Protein AF-A0A667ZJI2-F1 (afdb_monomer_lite)

Structure (mmCIF, N/CA/C/O backbone):
data_AF-A0A667ZJI2-F1
#
_entry.id   AF-A0A667ZJI2-F1
#
loop_
_atom_site.group_PDB
_atom_site.id
_atom_site.type_symbol
_atom_site.label_atom_id
_atom_site.label_alt_id
_atom_site.label_comp_id
_atom_site.label_asym_id
_atom_site.label_entity_id
_atom_site.label_seq_id
_atom_site.pdbx_PDB_ins_code
_atom_site.Cartn_x
_atom_site.Cartn_y
_atom_site.Cartn_z
_atom_site.occupancy
_atom_site.B_iso_or_equiv
_atom_site.auth_seq_id
_atom_site.auth_comp_id
_atom_site.auth_asym_id
_atom_site.auth_atom_id
_atom_site.pdbx_PDB_model_num
ATOM 1 N N . MET A 1 1 ? 11.583 23.327 -38.668 1.00 43.88 1 MET A N 1
ATOM 2 C CA . MET A 1 1 ? 11.494 21.869 -38.434 1.00 43.88 1 MET A CA 1
ATOM 3 C C . MET A 1 1 ? 12.855 21.237 -38.112 1.00 43.88 1 MET A C 1
ATOM 5 O O . MET A 1 1 ? 12.867 20.141 -37.580 1.00 43.88 1 MET A O 1
ATOM 9 N N . GLU A 1 2 ? 13.982 21.926 -38.341 1.00 48.12 2 GLU A N 1
ATOM 10 C CA . GLU A 1 2 ? 15.340 21.395 -38.080 1.00 48.12 2 GLU A CA 1
ATOM 11 C C . GLU A 1 2 ? 15.866 21.643 -36.651 1.00 48.12 2 GLU A C 1
ATOM 13 O O . GLU A 1 2 ? 16.736 20.932 -36.164 1.00 48.12 2 GLU A O 1
ATOM 18 N N . SER A 1 3 ? 15.307 22.624 -35.938 1.00 52.41 3 SER A N 1
ATOM 19 C CA . SER A 1 3 ? 15.773 23.041 -34.608 1.00 52.41 3 SER A CA 1
ATOM 20 C C . SER A 1 3 ? 15.469 22.042 -33.489 1.00 52.41 3 SER A C 1
ATOM 22 O O . SER A 1 3 ? 16.189 22.004 -32.497 1.00 52.41 3 SER A O 1
ATOM 24 N N . ALA A 1 4 ? 14.432 21.215 -33.646 1.00 53.03 4 ALA A N 1
ATOM 25 C CA . ALA A 1 4 ? 14.141 20.155 -32.688 1.00 53.03 4 ALA A CA 1
ATOM 26 C C . ALA A 1 4 ? 15.178 19.029 -32.806 1.00 53.03 4 ALA A C 1
ATOM 28 O O . ALA A 1 4 ? 15.779 18.664 -31.805 1.00 53.03 4 ALA A O 1
ATOM 29 N N . LEU A 1 5 ? 15.432 18.523 -34.021 1.00 55.34 5 LEU A N 1
ATOM 30 C CA . LEU A 1 5 ? 16.372 17.420 -34.284 1.00 55.34 5 LEU A CA 1
ATOM 31 C C . LEU A 1 5 ? 17.794 17.712 -33.777 1.00 55.34 5 LEU A C 1
ATOM 33 O O . LEU A 1 5 ? 18.427 16.822 -33.218 1.00 55.34 5 LEU A O 1
ATOM 37 N N . ALA A 1 6 ? 18.260 18.959 -33.888 1.00 54.59 6 ALA A N 1
ATOM 38 C CA . ALA A 1 6 ? 19.562 19.372 -33.359 1.00 54.59 6 ALA A CA 1
ATOM 39 C C 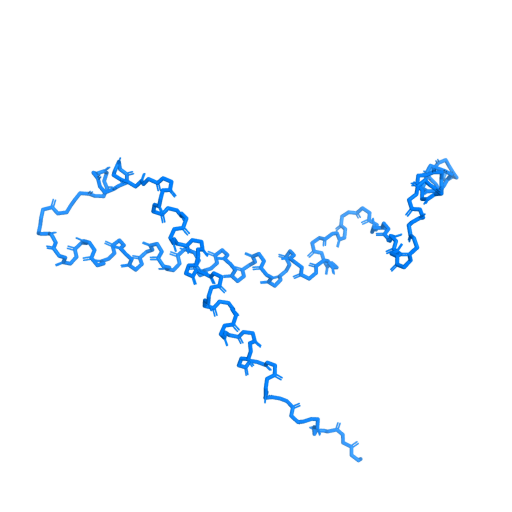. ALA A 1 6 ? 19.645 19.303 -31.818 1.00 54.59 6 ALA A C 1
ATOM 41 O O . ALA A 1 6 ? 20.672 18.903 -31.277 1.00 54.59 6 ALA A O 1
ATOM 42 N N . LEU A 1 7 ? 18.555 19.633 -31.113 1.00 57.06 7 LEU A N 1
ATOM 43 C CA . LEU A 1 7 ? 18.452 19.472 -29.656 1.00 57.06 7 LEU A CA 1
ATOM 44 C C . LEU A 1 7 ? 18.376 17.995 -29.242 1.00 57.06 7 LEU A C 1
ATOM 46 O O . LEU A 1 7 ? 18.934 17.634 -28.211 1.00 57.06 7 LEU A O 1
ATOM 50 N N . TRP A 1 8 ? 17.717 17.138 -30.030 1.00 51.25 8 TRP A N 1
ATOM 51 C CA . TRP A 1 8 ? 17.636 15.695 -29.749 1.00 51.25 8 TRP A CA 1
ATOM 52 C C . TRP A 1 8 ? 19.003 15.010 -29.817 1.00 51.25 8 TRP A C 1
ATOM 54 O O . TRP A 1 8 ? 19.304 14.174 -28.971 1.00 51.25 8 TRP A O 1
ATOM 64 N N . ILE A 1 9 ? 19.840 15.384 -30.788 1.00 55.47 9 ILE A N 1
ATOM 65 C CA . ILE A 1 9 ? 21.177 14.799 -30.951 1.00 55.47 9 ILE A CA 1
ATOM 66 C C . ILE A 1 9 ? 22.123 15.304 -29.850 1.00 55.47 9 ILE A C 1
ATOM 68 O O . ILE A 1 9 ? 22.824 14.502 -29.240 1.00 55.47 9 ILE A O 1
ATOM 72 N N . SER A 1 10 ? 22.074 16.597 -29.498 1.00 53.03 10 SER A N 1
ATOM 73 C CA . SER A 1 10 ? 23.003 17.166 -28.507 1.00 53.03 10 SER A CA 1
ATOM 74 C C . SER A 1 10 ? 22.835 16.618 -27.083 1.00 53.03 10 SER A C 1
ATOM 76 O O . SER A 1 10 ? 23.772 16.699 -26.300 1.00 53.03 10 SER A O 1
ATOM 78 N N . HIS A 1 11 ? 21.651 16.110 -26.718 1.00 54.91 11 HIS A N 1
ATOM 79 C CA . HIS A 1 11 ? 21.397 15.516 -25.394 1.00 54.91 11 HIS A CA 1
ATOM 80 C C . HIS A 1 11 ? 21.725 14.015 -25.332 1.00 54.91 11 HIS A C 1
ATOM 82 O O . HIS A 1 11 ? 21.807 13.460 -24.239 1.00 54.91 11 HIS A O 1
ATOM 88 N N . ALA A 1 12 ? 21.884 13.349 -26.481 1.00 53.50 12 ALA A N 1
ATOM 89 C CA . ALA A 1 12 ? 22.199 11.923 -26.549 1.00 53.50 12 ALA A CA 1
ATOM 90 C C . ALA A 1 12 ? 23.708 11.650 -26.419 1.00 53.50 12 ALA A C 1
ATOM 92 O O . ALA A 1 12 ? 24.091 10.637 -25.836 1.00 53.50 12 ALA A O 1
ATOM 93 N N . ASP A 1 13 ? 24.554 12.572 -26.896 1.00 55.12 13 ASP A N 1
ATOM 94 C CA . ASP A 1 13 ? 26.020 12.443 -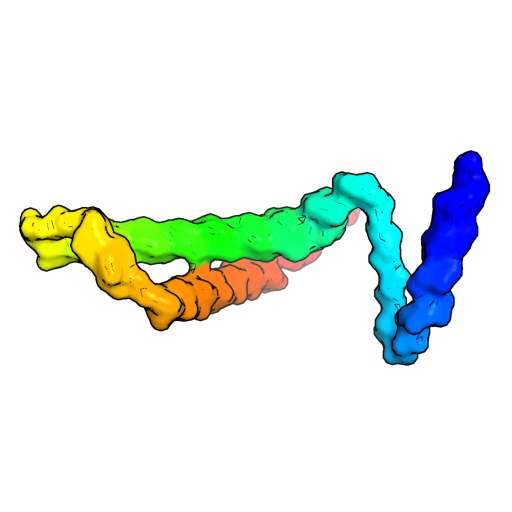26.843 1.00 55.12 13 ASP A CA 1
ATOM 95 C C . ASP A 1 13 ? 26.592 12.446 -25.407 1.00 55.12 13 ASP A C 1
ATOM 97 O O . ASP A 1 13 ? 27.690 11.941 -25.183 1.00 55.12 13 ASP A O 1
ATOM 101 N N . ASP A 1 14 ? 25.848 12.951 -24.414 1.00 56.06 14 ASP A N 1
ATOM 102 C CA . ASP A 1 14 ? 26.284 13.040 -23.006 1.00 56.06 14 ASP A CA 1
ATOM 103 C C . ASP A 1 14 ? 25.973 11.774 -22.173 1.00 56.06 14 ASP A C 1
ATOM 105 O O . ASP A 1 14 ? 26.284 11.701 -20.986 1.00 56.06 14 ASP A O 1
ATOM 109 N N . LEU A 1 15 ? 25.348 10.748 -22.769 1.00 59.59 15 LEU A N 1
ATOM 110 C CA . LEU A 1 15 ? 24.841 9.573 -22.040 1.00 59.59 15 LEU A CA 1
ATOM 111 C C . LEU A 1 15 ? 25.399 8.228 -22.536 1.00 59.59 15 LEU A C 1
ATOM 113 O O . LEU A 1 15 ? 24.761 7.184 -22.388 1.00 59.59 15 LEU A O 1
ATOM 117 N N . SER A 1 16 ? 26.602 8.227 -23.107 1.00 60.84 16 SER A N 1
ATOM 118 C CA . SER A 1 16 ? 27.284 6.993 -23.506 1.00 60.84 16 SER A CA 1
ATOM 119 C C . SER A 1 16 ? 28.002 6.352 -22.310 1.00 60.84 16 SER A C 1
ATOM 121 O O . SER A 1 16 ? 29.159 6.665 -22.029 1.00 60.84 16 SER A O 1
ATOM 123 N N . TYR A 1 17 ? 27.329 5.432 -21.614 1.00 64.25 17 TYR A N 1
ATOM 124 C CA . TYR A 1 17 ? 27.959 4.507 -20.664 1.00 64.25 17 TYR A CA 1
ATOM 125 C C . TYR A 1 17 ? 28.106 3.126 -21.311 1.00 64.25 17 TYR A C 1
ATOM 127 O O . TYR A 1 17 ? 27.188 2.646 -21.976 1.00 64.25 17 TYR A O 1
ATOM 135 N N . ASP A 1 18 ? 29.261 2.488 -21.127 1.00 69.69 18 ASP A N 1
ATOM 136 C CA . ASP A 1 18 ? 29.616 1.254 -21.831 1.00 69.69 18 ASP A CA 1
ATOM 137 C C . ASP A 1 18 ? 28.585 0.140 -21.542 1.00 69.69 18 ASP A C 1
ATOM 139 O O . ASP A 1 18 ? 28.380 -0.266 -20.396 1.00 69.69 18 ASP A O 1
ATOM 143 N N . GLY A 1 19 ? 27.883 -0.318 -22.585 1.00 68.56 19 GLY A N 1
ATOM 144 C CA . GLY A 1 19 ? 26.859 -1.367 -22.500 1.00 68.56 19 GLY A CA 1
ATOM 145 C C . GLY A 1 19 ? 25.413 -0.914 -22.240 1.00 68.56 19 GLY A C 1
ATOM 146 O O . GLY A 1 19 ? 24.541 -1.777 -22.131 1.00 68.56 19 GLY A O 1
ATOM 147 N N . VAL A 1 20 ? 25.121 0.392 -22.170 1.00 73.19 20 VAL A N 1
ATOM 148 C CA . VAL A 1 20 ? 23.744 0.909 -22.050 1.00 73.19 20 VAL A CA 1
ATOM 149 C C . VAL A 1 20 ? 23.414 1.819 -23.233 1.00 73.19 20 VAL A C 1
ATOM 151 O O . VAL A 1 20 ? 23.955 2.911 -23.359 1.00 73.19 20 VAL A O 1
ATOM 154 N N . GLN A 1 21 ? 22.489 1.382 -24.089 1.00 73.00 21 GLN A N 1
ATOM 155 C CA . GLN A 1 21 ? 21.934 2.207 -25.162 1.00 73.00 21 GLN A CA 1
ATOM 156 C C . GLN A 1 21 ? 20.701 2.952 -24.643 1.00 73.00 21 GLN A C 1
ATOM 158 O O . GLN A 1 21 ? 19.729 2.328 -24.212 1.00 73.00 21 GLN A O 1
ATOM 163 N N . ILE A 1 22 ? 20.736 4.285 -24.684 1.00 72.62 22 ILE A N 1
ATOM 164 C CA . ILE A 1 22 ? 19.598 5.126 -24.306 1.00 72.62 22 ILE A CA 1
ATOM 165 C C . ILE A 1 22 ? 18.839 5.527 -25.566 1.00 72.62 22 ILE A C 1
ATOM 167 O O . ILE A 1 22 ? 19.375 6.204 -26.439 1.00 72.62 22 ILE A O 1
ATOM 171 N N . GLU A 1 23 ? 17.571 5.130 -25.640 1.00 72.12 23 GLU A N 1
ATOM 172 C CA . GLU A 1 23 ? 16.657 5.555 -26.696 1.00 72.12 23 GLU A CA 1
ATOM 173 C C . GLU A 1 23 ? 15.615 6.513 -26.125 1.00 72.12 23 GLU A C 1
ATOM 175 O O . GLU A 1 23 ? 14.912 6.198 -25.161 1.00 72.12 23 GLU A O 1
ATOM 180 N N . PHE A 1 24 ? 15.495 7.692 -26.732 1.00 71.25 24 PHE A N 1
ATOM 181 C CA . PHE A 1 24 ? 14.435 8.623 -26.383 1.00 71.25 24 PHE A CA 1
ATOM 182 C C . PHE A 1 24 ? 13.199 8.354 -27.242 1.00 71.25 24 PHE A C 1
ATOM 184 O O . PHE A 1 24 ? 13.261 8.351 -28.471 1.00 71.25 24 PHE A O 1
ATOM 191 N N . LEU A 1 25 ? 12.056 8.142 -26.589 1.00 68.25 25 LEU A N 1
ATOM 192 C CA . LEU A 1 25 ? 10.799 7.878 -27.281 1.00 68.25 25 LEU A CA 1
ATOM 193 C C . LEU A 1 25 ? 10.171 9.174 -27.826 1.00 68.25 25 LEU A C 1
ATOM 195 O O . LEU A 1 25 ? 10.281 10.227 -27.189 1.00 68.25 25 LEU A O 1
ATOM 199 N N . PRO A 1 26 ? 9.453 9.109 -28.965 1.00 68.00 26 PRO A N 1
ATOM 200 C CA . PRO A 1 26 ? 8.689 10.239 -29.475 1.00 68.00 26 PRO A CA 1
ATOM 201 C C . PRO A 1 26 ? 7.686 10.766 -28.434 1.00 68.00 26 PRO A C 1
ATOM 203 O O . PRO A 1 26 ? 7.102 9.978 -27.677 1.00 68.00 26 PRO A O 1
ATOM 206 N N . PRO A 1 27 ? 7.416 12.081 -28.407 1.00 57.25 27 PRO A N 1
ATOM 207 C CA . PRO A 1 27 ? 6.459 12.664 -27.472 1.00 57.25 27 PRO A CA 1
ATOM 208 C C . PRO A 1 27 ? 5.086 11.973 -27.566 1.00 57.25 27 PRO A C 1
ATOM 210 O O . PRO A 1 27 ? 4.600 11.674 -28.655 1.00 57.25 27 P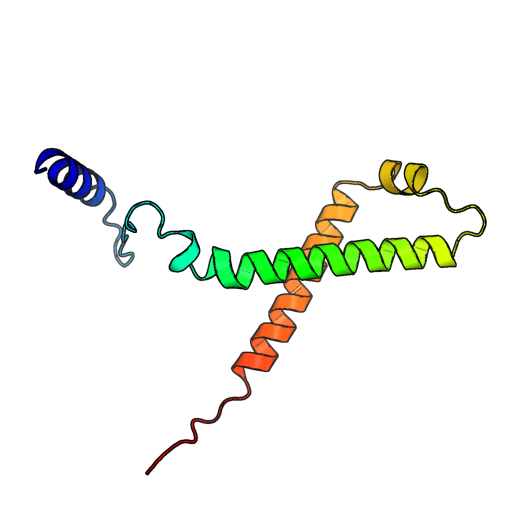RO A O 1
ATOM 213 N N . ASN A 1 28 ? 4.460 11.730 -26.409 1.00 56.41 28 ASN A N 1
ATOM 214 C CA . ASN A 1 28 ? 3.167 11.044 -26.232 1.00 56.41 28 ASN A CA 1
ATOM 215 C C . ASN A 1 28 ? 3.134 9.528 -26.522 1.00 56.41 28 ASN A C 1
ATOM 217 O O . ASN A 1 28 ? 2.050 8.949 -26.550 1.00 56.41 28 ASN A O 1
ATOM 221 N N . THR A 1 29 ? 4.279 8.859 -26.697 1.00 54.28 29 THR A N 1
ATOM 222 C CA . THR A 1 29 ? 4.321 7.396 -26.928 1.00 54.28 29 THR A CA 1
ATOM 223 C C . THR A 1 29 ? 4.772 6.574 -25.719 1.00 54.28 29 THR A C 1
ATOM 225 O O . THR A 1 29 ? 4.694 5.347 -25.760 1.00 54.28 29 THR A O 1
ATOM 228 N N . THR A 1 30 ? 5.174 7.223 -24.619 1.00 57.34 30 THR A N 1
ATOM 229 C CA . THR A 1 30 ? 5.708 6.571 -23.409 1.00 57.34 30 THR A CA 1
ATOM 230 C C . THR A 1 30 ? 4.777 5.480 -22.886 1.00 57.34 30 THR A C 1
ATOM 232 O O . THR A 1 30 ? 5.179 4.327 -22.802 1.00 57.34 30 THR A O 1
ATOM 235 N N . SER A 1 31 ? 3.494 5.786 -22.679 1.00 54.47 31 SER A N 1
ATOM 236 C CA . SER A 1 31 ? 2.517 4.794 -22.209 1.00 54.47 31 SER A CA 1
ATOM 237 C C . SER A 1 31 ? 2.116 3.760 -23.265 1.00 54.47 31 SER A C 1
ATOM 239 O O . SER A 1 31 ? 1.421 2.805 -22.935 1.00 54.47 31 SER A O 1
ATOM 241 N N . LEU A 1 32 ? 2.489 3.948 -24.536 1.00 58.69 32 LEU A N 1
ATOM 242 C CA . LEU A 1 32 ? 2.216 2.983 -25.602 1.00 58.69 32 LEU A CA 1
ATOM 243 C C . LEU A 1 32 ? 3.337 1.944 -25.738 1.00 58.69 32 LEU A C 1
ATOM 245 O O . LEU A 1 32 ? 3.068 0.790 -26.052 1.00 58.69 32 LEU A O 1
ATOM 249 N N . ILE A 1 33 ? 4.582 2.379 -25.525 1.00 59.38 33 ILE A N 1
ATOM 250 C CA . ILE A 1 33 ? 5.793 1.605 -25.818 1.00 59.38 33 ILE A CA 1
ATOM 251 C C . ILE A 1 33 ? 6.451 1.083 -24.539 1.00 59.38 33 ILE A C 1
ATOM 253 O O . ILE A 1 33 ? 7.060 0.018 -24.575 1.00 59.38 33 ILE A O 1
ATOM 257 N N . GLN A 1 34 ? 6.328 1.774 -23.400 1.00 58.31 34 GLN A N 1
ATOM 258 C CA . GLN A 1 34 ? 6.967 1.329 -22.164 1.00 58.31 34 GLN A CA 1
ATOM 259 C C . GLN A 1 34 ? 6.182 0.169 -21.527 1.00 58.31 34 GLN A C 1
ATOM 261 O O . GLN A 1 34 ? 5.073 0.374 -21.022 1.00 58.31 34 GLN A O 1
ATOM 266 N N . PRO A 1 35 ? 6.761 -1.050 -21.460 1.00 57.53 35 PRO A N 1
ATOM 267 C CA . PRO A 1 35 ? 6.088 -2.223 -20.889 1.00 57.53 35 PRO A CA 1
ATOM 268 C C . PRO A 1 35 ? 5.709 -2.029 -19.413 1.00 57.53 35 PRO A C 1
ATOM 270 O O . PRO A 1 35 ? 4.770 -2.646 -18.903 1.00 57.53 35 PRO A O 1
ATOM 273 N N . MET A 1 36 ? 6.443 -1.145 -18.729 1.00 63.12 36 MET A N 1
ATOM 274 C CA . MET A 1 36 ? 6.223 -0.779 -17.335 1.00 63.12 36 MET A CA 1
ATOM 275 C C . MET A 1 36 ? 4.871 -0.087 -17.126 1.00 63.12 36 MET A C 1
ATOM 277 O O . MET A 1 36 ? 4.152 -0.435 -16.188 1.00 63.12 36 MET A O 1
ATOM 281 N N . ASP A 1 37 ? 4.500 0.828 -18.021 1.00 59.84 37 ASP A N 1
ATOM 282 C CA . ASP A 1 37 ? 3.270 1.614 -17.913 1.00 59.84 37 ASP A CA 1
ATOM 283 C C . ASP A 1 37 ? 2.025 0.787 -18.253 1.00 59.84 37 ASP A C 1
ATOM 285 O O . ASP A 1 37 ? 0.996 0.925 -17.589 1.00 59.84 37 ASP A O 1
ATOM 289 N N . GLN A 1 38 ? 2.117 -0.109 -19.244 1.00 63.00 38 GLN A N 1
ATOM 290 C CA . GLN A 1 38 ? 0.969 -0.905 -19.697 1.00 63.00 38 GLN A CA 1
ATOM 291 C C . GLN A 1 38 ? 0.714 -2.165 -18.876 1.00 63.00 38 GLN A C 1
ATOM 293 O O . GLN A 1 38 ? -0.433 -2.453 -18.543 1.00 63.00 38 GLN A O 1
ATOM 298 N N . GLY A 1 39 ? 1.752 -2.943 -18.565 1.00 73.12 39 GLY A N 1
ATOM 299 C CA . GLY A 1 39 ? 1.577 -4.235 -17.901 1.00 73.12 39 GLY A CA 1
ATOM 300 C C . GLY A 1 39 ? 1.781 -4.140 -16.396 1.00 73.12 39 GLY A C 1
ATOM 301 O O . GLY A 1 39 ? 0.907 -4.490 -15.604 1.00 73.12 39 GLY A O 1
ATOM 302 N N . ILE A 1 40 ? 2.954 -3.645 -16.004 1.00 80.38 40 ILE A N 1
ATOM 303 C CA . ILE A 1 40 ? 3.456 -3.760 -14.632 1.00 80.38 40 ILE A CA 1
ATOM 304 C C . ILE A 1 40 ? 2.696 -2.822 -13.692 1.00 80.38 40 ILE A C 1
ATOM 306 O O . ILE A 1 40 ? 2.175 -3.274 -12.674 1.00 80.38 40 ILE A O 1
ATOM 310 N N . ILE A 1 41 ? 2.572 -1.535 -14.036 1.00 84.00 41 ILE A N 1
ATOM 311 C CA . ILE A 1 41 ? 1.844 -0.553 -13.218 1.00 84.00 41 ILE A CA 1
ATOM 312 C C . ILE A 1 41 ? 0.353 -0.891 -13.155 1.00 84.00 41 ILE A C 1
ATOM 314 O O . ILE A 1 41 ? -0.261 -0.750 -12.095 1.00 84.00 41 ILE A O 1
ATOM 318 N N . HIS A 1 42 ? -0.235 -1.354 -14.261 1.00 84.88 42 HIS A N 1
ATOM 319 C CA . HIS A 1 42 ? -1.638 -1.759 -14.288 1.00 84.88 42 HIS A CA 1
ATOM 320 C C . HIS A 1 42 ? -1.902 -2.945 -13.350 1.00 84.88 42 HIS A C 1
ATOM 322 O O . HIS A 1 42 ? -2.760 -2.847 -12.470 1.00 84.88 42 HIS A O 1
ATOM 328 N N . ALA A 1 43 ? -1.128 -4.028 -13.483 1.00 87.75 43 ALA A N 1
ATOM 329 C CA . ALA A 1 43 ? -1.248 -5.208 -12.629 1.00 87.75 43 ALA A CA 1
ATOM 330 C C . ALA A 1 43 ? -0.999 -4.865 -11.154 1.00 87.75 43 ALA A C 1
ATOM 332 O O . ALA A 1 43 ? -1.775 -5.254 -10.282 1.00 87.75 43 ALA A O 1
ATOM 333 N N . PHE A 1 44 ? 0.029 -4.060 -10.878 1.00 90.12 44 PHE A N 1
ATOM 334 C CA . PHE A 1 44 ? 0.333 -3.600 -9.530 1.00 90.12 44 PHE A CA 1
ATOM 335 C C . PHE A 1 44 ? -0.837 -2.837 -8.898 1.00 90.12 44 PHE A C 1
ATOM 337 O O . PHE A 1 44 ? -1.237 -3.148 -7.777 1.00 90.12 44 PHE A O 1
ATOM 344 N N . LYS A 1 45 ? -1.417 -1.862 -9.615 1.00 91.06 45 LYS A N 1
ATOM 345 C CA . LYS A 1 45 ? -2.573 -1.093 -9.128 1.00 91.06 45 LYS A CA 1
ATOM 346 C C . LYS A 1 45 ? -3.761 -2.007 -8.840 1.00 91.06 45 LYS A C 1
ATOM 348 O O . LYS A 1 45 ? -4.369 -1.880 -7.780 1.00 91.06 45 LYS A O 1
ATOM 353 N N . ALA A 1 46 ? -4.061 -2.941 -9.743 1.00 93.12 46 ALA A N 1
ATOM 354 C CA . ALA A 1 46 ? -5.162 -3.884 -9.570 1.00 93.12 46 ALA A CA 1
ATOM 355 C C . ALA A 1 46 ? -4.985 -4.749 -8.310 1.00 93.12 46 ALA A C 1
ATOM 357 O O . ALA A 1 46 ? -5.905 -4.846 -7.496 1.00 93.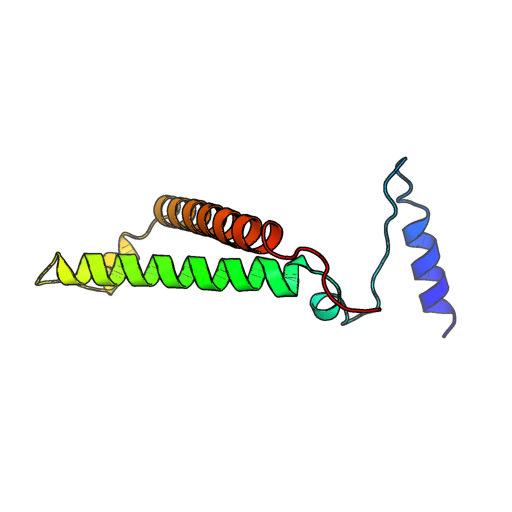12 46 ALA A O 1
ATOM 358 N N . LEU A 1 47 ? -3.793 -5.317 -8.109 1.00 95.00 47 LEU A N 1
ATOM 359 C CA . LEU A 1 47 ? -3.493 -6.171 -6.958 1.00 95.00 47 LEU A CA 1
ATOM 360 C C . LEU A 1 47 ? -3.460 -5.381 -5.647 1.00 95.00 47 LEU A C 1
ATOM 362 O O . LEU A 1 47 ? -4.051 -5.811 -4.658 1.00 95.00 47 LEU A O 1
ATOM 366 N N . TYR A 1 48 ? -2.862 -4.187 -5.642 1.00 95.69 48 TYR A N 1
ATOM 367 C CA . TYR A 1 48 ? -2.881 -3.306 -4.475 1.00 95.69 48 TYR A CA 1
ATOM 368 C C . TYR A 1 48 ? -4.320 -2.969 -4.058 1.00 95.69 48 TYR A C 1
ATOM 370 O O . TYR A 1 48 ? -4.673 -3.083 -2.880 1.00 95.69 48 TYR A O 1
ATOM 378 N N . THR A 1 49 ? -5.174 -2.583 -5.012 1.00 95.75 49 THR A N 1
ATOM 379 C CA . THR A 1 49 ? -6.585 -2.278 -4.744 1.00 95.75 49 THR A CA 1
ATOM 380 C C . THR A 1 49 ? -7.335 -3.504 -4.236 1.00 95.75 49 THR A C 1
ATOM 382 O O . THR A 1 49 ? -8.006 -3.409 -3.209 1.00 95.75 49 THR A O 1
ATOM 385 N N . ARG A 1 50 ? -7.192 -4.659 -4.897 1.00 96.44 50 ARG A N 1
ATOM 386 C CA . ARG A 1 50 ? -7.834 -5.913 -4.482 1.00 96.44 50 ARG A CA 1
ATOM 387 C C . ARG A 1 50 ? -7.478 -6.273 -3.04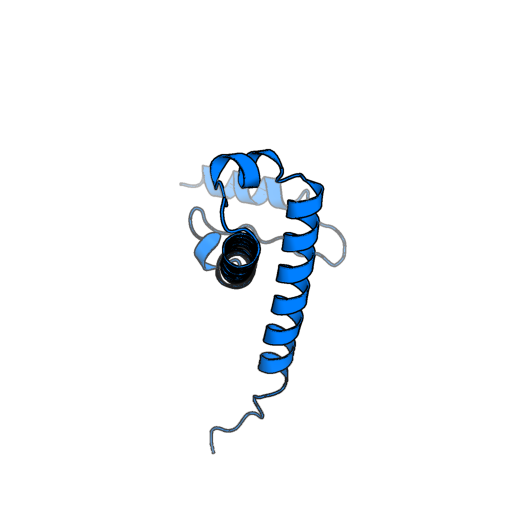1 1.00 96.44 50 ARG A C 1
ATOM 389 O O . ARG A 1 50 ? -8.374 -6.507 -2.238 1.00 96.44 50 ARG A O 1
ATOM 396 N N . ASN A 1 51 ? -6.193 -6.250 -2.705 1.00 96.25 51 ASN A N 1
ATOM 397 C CA . ASN A 1 51 ? -5.713 -6.620 -1.377 1.00 96.25 51 ASN A CA 1
ATOM 398 C C . ASN A 1 51 ? -6.169 -5.629 -0.297 1.00 96.25 51 ASN A C 1
ATOM 400 O O . ASN A 1 51 ? -6.529 -6.035 0.806 1.00 96.25 51 ASN A O 1
ATOM 404 N N . THR A 1 52 ? -6.241 -4.337 -0.633 1.00 95.81 52 THR A N 1
ATOM 405 C CA . THR A 1 52 ? -6.786 -3.306 0.264 1.00 95.81 52 THR A CA 1
ATOM 406 C C . THR A 1 52 ? -8.261 -3.561 0.574 1.00 95.81 52 THR A C 1
ATOM 408 O O . THR A 1 52 ? -8.675 -3.506 1.729 1.00 95.81 52 THR A O 1
ATOM 411 N N . LEU A 1 53 ? -9.063 -3.843 -0.458 1.00 95.62 53 LEU A N 1
ATOM 412 C CA . LEU A 1 53 ? -10.493 -4.111 -0.304 1.00 95.62 53 LEU A CA 1
ATOM 413 C C . LEU A 1 53 ? -10.745 -5.417 0.444 1.00 95.62 53 LEU A C 1
ATOM 415 O O . LEU A 1 53 ? -11.636 -5.466 1.283 1.00 95.62 53 LEU A O 1
ATOM 419 N N . GLN A 1 54 ? -9.944 -6.449 0.189 1.00 95.94 54 GLN A N 1
ATOM 420 C CA . GLN A 1 54 ? -10.046 -7.707 0.917 1.00 95.94 54 GLN A CA 1
ATOM 421 C C . GLN A 1 54 ? -9.820 -7.496 2.420 1.00 95.94 54 GLN A C 1
ATOM 423 O O . GLN A 1 54 ? -10.649 -7.910 3.222 1.00 95.94 54 GLN A O 1
ATOM 428 N N . HIS A 1 55 ? -8.770 -6.766 2.804 1.00 94.19 55 HIS A N 1
ATOM 429 C CA . HIS A 1 55 ? -8.525 -6.434 4.209 1.00 94.19 55 HIS A CA 1
ATOM 430 C C . HIS A 1 55 ? -9.624 -5.585 4.843 1.00 94.19 55 HIS A C 1
ATOM 432 O O . HIS A 1 55 ? -9.888 -5.701 6.039 1.00 94.19 55 HIS A O 1
ATOM 438 N N . LEU A 1 56 ? -10.254 -4.717 4.056 1.00 94.56 56 LEU A N 1
ATOM 439 C CA . LEU A 1 56 ? -11.385 -3.928 4.515 1.00 94.56 56 LEU A CA 1
ATOM 440 C C . LEU A 1 56 ? -12.602 -4.813 4.813 1.00 94.56 56 LEU A C 1
ATOM 442 O O . LEU A 1 56 ? -13.241 -4.633 5.845 1.00 94.56 56 LEU A O 1
ATOM 446 N N . VAL A 1 57 ? -12.903 -5.767 3.927 1.00 95.56 57 VAL A N 1
ATOM 447 C CA . VAL A 1 57 ? -14.000 -6.729 4.110 1.00 95.56 57 VAL A CA 1
ATOM 448 C C . VAL A 1 57 ? -13.730 -7.628 5.313 1.00 95.56 57 VAL A C 1
ATOM 450 O O . VAL A 1 57 ? -14.589 -7.746 6.174 1.00 95.56 57 VAL A O 1
ATOM 453 N N . GLU A 1 58 ? -12.513 -8.161 5.445 1.00 94.94 58 GLU A N 1
ATOM 454 C CA . GLU A 1 58 ? -12.106 -8.964 6.607 1.00 94.94 58 GLU A CA 1
ATOM 455 C C . GLU A 1 58 ? -12.279 -8.194 7.929 1.00 94.94 58 GLU A C 1
ATOM 457 O O . GLU A 1 58 ? -12.754 -8.748 8.922 1.00 94.94 58 GLU A O 1
ATOM 462 N N . ALA A 1 59 ? -11.924 -6.905 7.950 1.00 93.25 59 ALA A N 1
ATOM 463 C CA . ALA A 1 59 ? -12.096 -6.058 9.128 1.00 93.25 59 ALA A CA 1
ATOM 464 C C . ALA A 1 59 ? -13.572 -5.782 9.450 1.00 93.25 59 ALA A C 1
ATOM 466 O O . ALA A 1 59 ? -13.924 -5.689 10.622 1.00 93.25 59 ALA A O 1
ATOM 467 N N . MET A 1 60 ? -14.421 -5.663 8.429 1.00 94.88 60 MET A N 1
ATOM 468 C CA . MET A 1 60 ? -15.864 -5.485 8.581 1.00 94.88 60 MET A CA 1
ATOM 469 C C . MET A 1 60 ? -16.553 -6.762 9.076 1.00 94.88 60 MET A C 1
ATOM 471 O O . MET A 1 60 ? -17.416 -6.683 9.941 1.00 94.88 60 MET A O 1
ATOM 475 N N . ASP A 1 61 ? -16.145 -7.932 8.586 1.00 94.50 61 ASP A N 1
ATOM 476 C CA . ASP A 1 61 ? -16.700 -9.218 9.028 1.00 94.50 61 ASP A CA 1
ATOM 477 C C . ASP A 1 61 ? -16.288 -9.565 10.469 1.00 94.50 61 ASP A C 1
ATOM 479 O O . ASP A 1 61 ? -17.000 -10.279 11.176 1.00 94.50 61 ASP A O 1
ATOM 483 N N . SER A 1 62 ? -15.136 -9.054 10.917 1.00 93.25 62 SER A N 1
ATOM 484 C CA . SER A 1 62 ? -14.588 -9.325 12.253 1.00 93.25 62 SER A CA 1
ATOM 485 C C . SER A 1 62 ? -15.115 -8.388 13.348 1.00 93.25 62 SER A C 1
ATOM 487 O O . SER A 1 62 ? -14.952 -8.697 14.529 1.00 93.25 62 SER A O 1
ATOM 489 N N . ASP A 1 63 ? -15.702 -7.243 12.988 1.00 92.69 63 ASP A N 1
ATOM 490 C CA . ASP A 1 63 ? -16.124 -6.194 13.923 1.00 92.69 63 ASP A CA 1
ATOM 491 C C . ASP A 1 63 ? -17.570 -5.765 13.642 1.00 92.69 63 ASP A C 1
ATOM 493 O O . ASP A 1 63 ? -17.872 -5.134 12.630 1.00 92.69 63 ASP A O 1
ATOM 497 N N . GLN A 1 64 ? -18.476 -6.088 14.566 1.00 87.94 64 GLN A N 1
ATOM 498 C CA . GLN A 1 64 ? -19.903 -5.785 14.430 1.00 87.94 64 GLN A CA 1
ATOM 499 C C . GLN A 1 64 ? -20.198 -4.272 14.453 1.00 87.94 64 GLN A C 1
ATOM 501 O O . GLN A 1 64 ? -21.196 -3.843 13.875 1.00 87.94 64 GLN A O 1
ATOM 506 N N . ASP A 1 65 ? -19.311 -3.471 15.056 1.00 93.00 65 ASP A N 1
ATOM 507 C CA . ASP A 1 65 ? -19.399 -2.008 15.147 1.00 93.00 65 ASP A CA 1
ATOM 508 C C . ASP A 1 65 ? -18.420 -1.314 14.178 1.00 93.00 65 ASP A C 1
ATOM 510 O O . ASP A 1 65 ? -17.958 -0.186 14.407 1.00 93.00 65 ASP A O 1
ATOM 514 N N . PHE A 1 66 ? -18.084 -1.988 13.072 1.00 94.31 66 PHE A N 1
ATOM 515 C CA . PHE A 1 66 ? -17.099 -1.515 12.110 1.00 94.31 66 PHE A CA 1
ATOM 516 C C . PHE A 1 66 ? -17.367 -0.076 11.636 1.00 94.31 66 PHE A C 1
ATOM 518 O O . PHE A 1 66 ? -18.430 0.274 11.117 1.00 94.31 66 PHE A O 1
ATOM 525 N N . SER A 1 67 ? -16.333 0.766 11.721 1.00 95.69 67 SER A N 1
ATOM 526 C CA . SER A 1 67 ? -16.351 2.126 11.183 1.00 95.69 67 SER A CA 1
ATOM 527 C C . SER A 1 67 ? -15.267 2.317 10.133 1.00 95.69 67 SER A C 1
ATOM 529 O O . SER A 1 67 ? -14.076 2.400 10.447 1.00 95.69 67 SER A O 1
ATOM 531 N N . LEU A 1 68 ? -15.693 2.527 8.885 1.00 93.88 68 LEU A N 1
ATOM 532 C CA . LEU A 1 68 ? -14.807 2.820 7.757 1.00 93.88 68 LEU A CA 1
ATOM 533 C C . LEU A 1 68 ? -13.864 3.999 8.052 1.00 93.88 68 LEU A C 1
ATOM 535 O O . LEU A 1 68 ? -12.668 3.949 7.772 1.00 93.88 68 LEU A O 1
ATOM 539 N N . LYS A 1 69 ? -14.385 5.063 8.674 1.00 95.00 69 LYS A N 1
ATOM 540 C CA . LYS A 1 69 ? -13.600 6.255 9.030 1.00 95.00 69 LYS A CA 1
ATOM 541 C C . LYS A 1 69 ? -12.531 5.944 10.079 1.00 95.00 69 LYS A C 1
ATOM 543 O O . LYS A 1 69 ? -11.424 6.476 9.995 1.00 95.00 69 LYS A O 1
ATOM 548 N N . ALA A 1 70 ? -12.853 5.117 11.073 1.00 94.69 70 ALA A N 1
ATOM 549 C CA . ALA A 1 70 ? -11.897 4.718 12.101 1.00 94.69 70 ALA A CA 1
ATOM 550 C C . ALA A 1 70 ? -10.824 3.780 11.534 1.00 94.69 70 ALA A C 1
ATOM 552 O O . ALA A 1 70 ? -9.651 3.939 11.866 1.00 94.69 70 ALA A O 1
ATOM 553 N N . TYR A 1 71 ? -11.211 2.867 10.639 1.00 94.75 71 TYR A N 1
ATOM 554 C CA . TYR A 1 71 ? -10.292 1.983 9.927 1.00 94.75 71 TYR A CA 1
ATOM 555 C C . TYR A 1 71 ? -9.244 2.784 9.146 1.00 94.75 71 TYR A C 1
ATOM 557 O O . TYR A 1 71 ? -8.048 2.646 9.393 1.00 94.75 71 TYR A O 1
ATOM 565 N N . TRP A 1 72 ? -9.678 3.716 8.289 1.00 94.62 72 TRP A N 1
ATOM 566 C CA . TRP A 1 72 ? -8.751 4.539 7.504 1.00 94.62 72 TRP A CA 1
ATOM 567 C C . TRP A 1 72 ? -7.892 5.473 8.355 1.00 94.62 72 TRP A C 1
ATOM 569 O O . TRP A 1 72 ? -6.751 5.741 7.997 1.00 94.62 72 TRP A O 1
ATOM 579 N N . ARG A 1 73 ? -8.385 5.927 9.516 1.00 95.25 73 ARG A N 1
ATOM 580 C CA . ARG A 1 73 ? -7.562 6.679 10.480 1.00 95.25 73 ARG A CA 1
ATOM 581 C C . ARG A 1 73 ? -6.428 5.853 11.086 1.00 95.25 73 ARG A C 1
ATOM 583 O O . ARG A 1 73 ? -5.425 6.432 11.488 1.00 95.25 73 ARG A O 1
ATOM 590 N N . LYS A 1 74 ? -6.596 4.533 11.184 1.00 94.50 74 LYS A N 1
ATOM 591 C CA . LYS A 1 74 ? -5.566 3.601 11.664 1.00 94.50 74 LYS A CA 1
ATOM 592 C C . LYS A 1 74 ? -4.654 3.106 10.541 1.00 94.50 74 LYS A C 1
ATOM 594 O O . LYS A 1 74 ? -3.656 2.455 10.830 1.00 94.50 74 LYS A O 1
ATOM 599 N N . TYR A 1 75 ? -4.982 3.385 9.281 1.00 94.31 75 TYR A N 1
ATOM 600 C CA . TYR A 1 75 ? -4.182 2.953 8.144 1.00 94.31 75 TYR A CA 1
ATOM 601 C C . TYR A 1 75 ? -2.865 3.736 8.106 1.00 94.31 75 TYR A C 1
ATOM 603 O O . TYR A 1 75 ? -2.858 4.964 8.026 1.00 94.31 75 TYR A O 1
ATOM 611 N N . THR A 1 76 ? -1.741 3.026 8.202 1.00 96.62 76 THR A N 1
ATOM 612 C CA . THR A 1 76 ? -0.408 3.638 8.318 1.00 96.62 76 THR A CA 1
ATOM 613 C C . THR A 1 76 ? 0.445 3.376 7.083 1.00 96.62 76 THR A C 1
ATOM 615 O O . THR A 1 76 ? 0.132 2.522 6.256 1.00 96.62 76 THR A O 1
ATOM 618 N N . ILE A 1 77 ? 1.595 4.054 6.994 1.00 97.00 77 ILE A N 1
ATOM 619 C CA . ILE A 1 77 ? 2.614 3.752 5.978 1.00 97.00 77 ILE A CA 1
ATOM 620 C C . ILE A 1 77 ? 3.065 2.288 6.072 1.00 97.00 77 ILE A C 1
ATOM 622 O O . ILE A 1 77 ? 3.288 1.660 5.043 1.00 97.00 77 ILE A O 1
ATOM 626 N N . ALA A 1 78 ? 3.144 1.710 7.275 1.00 96.50 78 ALA A N 1
ATOM 627 C CA . ALA A 1 78 ? 3.475 0.295 7.431 1.00 96.50 78 ALA A CA 1
ATOM 628 C C . ALA A 1 78 ? 2.427 -0.608 6.757 1.00 96.50 78 ALA A C 1
ATOM 630 O O . ALA A 1 78 ? 2.794 -1.547 6.054 1.00 96.50 78 ALA A O 1
ATOM 631 N N . SER A 1 79 ? 1.138 -0.274 6.889 1.00 94.12 79 SER A N 1
ATOM 632 C CA . SER A 1 79 ? 0.043 -0.955 6.185 1.00 94.12 79 SER A CA 1
ATOM 633 C C . SER A 1 79 ? 0.189 -0.829 4.662 1.00 94.12 79 SER A C 1
ATOM 635 O O . SER A 1 79 ? 0.074 -1.826 3.952 1.00 94.12 79 SER A O 1
ATOM 637 N N . CYS A 1 80 ? 0.538 0.364 4.156 1.00 95.31 80 CYS A N 1
ATOM 638 C CA . CYS A 1 80 ? 0.850 0.556 2.736 1.00 95.31 80 CYS A CA 1
ATOM 639 C C . CYS A 1 80 ? 1.989 -0.360 2.279 1.00 95.31 80 CYS A C 1
ATOM 641 O O . CYS A 1 80 ? 1.849 -1.051 1.275 1.00 95.31 80 CYS A O 1
ATOM 643 N N . LEU A 1 81 ? 3.109 -0.380 3.008 1.00 97.00 81 LEU A N 1
ATOM 644 C CA . LEU A 1 81 ? 4.294 -1.163 2.649 1.00 97.00 81 LEU A CA 1
ATOM 645 C C . LEU A 1 81 ? 3.999 -2.664 2.609 1.00 97.00 81 LEU A C 1
ATOM 647 O O . LEU A 1 81 ? 4.425 -3.339 1.674 1.00 97.00 81 LEU A O 1
ATOM 651 N N . GLN A 1 82 ? 3.220 -3.174 3.565 1.00 95.94 82 GLN A N 1
ATOM 652 C CA . GLN A 1 82 ? 2.760 -4.564 3.555 1.00 95.94 82 GLN A CA 1
ATOM 653 C C . GLN A 1 82 ? 1.931 -4.872 2.305 1.00 95.94 82 GLN A C 1
ATOM 655 O O . GLN A 1 82 ? 2.122 -5.911 1.670 1.00 95.94 82 GLN A O 1
ATOM 660 N N . ASN A 1 83 ? 1.051 -3.952 1.909 1.00 95.44 83 ASN A N 1
ATOM 661 C CA . ASN A 1 83 ? 0.216 -4.145 0.734 1.00 95.44 83 ASN A CA 1
ATOM 662 C C . ASN A 1 83 ? 1.016 -4.070 -0.582 1.00 95.44 83 ASN A C 1
ATOM 664 O O . ASN A 1 83 ? 0.779 -4.859 -1.496 1.00 95.44 83 ASN A O 1
ATOM 668 N N . ILE A 1 84 ? 2.020 -3.186 -0.654 1.00 95.12 84 ILE A N 1
ATOM 669 C CA . ILE A 1 84 ? 2.985 -3.121 -1.767 1.00 95.12 84 ILE A CA 1
ATOM 670 C C . ILE A 1 84 ? 3.763 -4.434 -1.871 1.00 95.12 84 ILE A C 1
ATOM 672 O O . ILE A 1 84 ? 3.850 -5.016 -2.952 1.00 95.12 84 ILE A O 1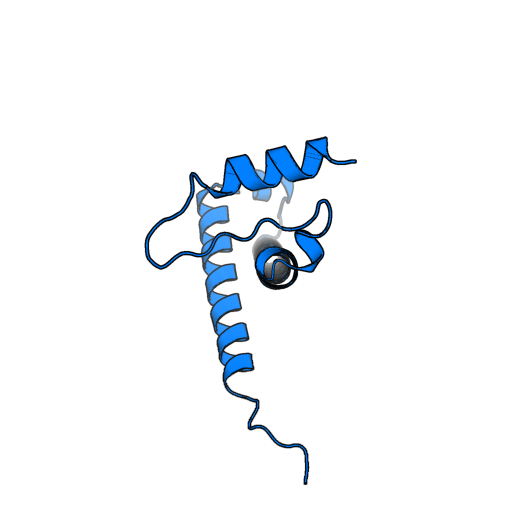
ATOM 676 N N . GLN A 1 85 ? 4.313 -4.915 -0.752 1.00 95.25 85 GLN A N 1
ATOM 677 C CA . GLN A 1 85 ? 5.067 -6.165 -0.706 1.00 95.25 85 GLN A CA 1
ATOM 678 C C . GLN A 1 85 ? 4.219 -7.330 -1.218 1.00 95.25 85 GLN A C 1
ATOM 680 O O . GLN A 1 85 ? 4.682 -8.098 -2.063 1.00 95.25 85 GLN A O 1
ATOM 685 N N . ARG A 1 86 ? 2.973 -7.435 -0.746 1.00 94.62 86 ARG A N 1
ATOM 686 C CA . ARG A 1 86 ? 2.055 -8.488 -1.175 1.00 94.62 86 ARG A CA 1
ATOM 687 C C . ARG A 1 86 ? 1.730 -8.392 -2.667 1.00 94.62 86 ARG A C 1
ATOM 689 O O . ARG A 1 86 ? 1.862 -9.389 -3.369 1.00 94.62 86 ARG A O 1
ATOM 696 N N . ALA A 1 87 ? 1.384 -7.205 -3.167 1.00 93.56 87 ALA A N 1
ATOM 697 C CA . ALA A 1 87 ? 1.092 -7.007 -4.588 1.00 93.56 87 ALA A CA 1
ATOM 698 C C . ALA A 1 87 ? 2.275 -7.435 -5.479 1.00 93.56 87 ALA A C 1
ATOM 700 O O . ALA A 1 87 ? 2.083 -8.143 -6.463 1.00 93.56 87 ALA A O 1
ATOM 701 N N . ILE A 1 88 ? 3.513 -7.094 -5.102 1.00 90.88 88 ILE A N 1
ATOM 702 C CA . ILE A 1 88 ? 4.717 -7.503 -5.846 1.00 90.88 88 ILE A CA 1
ATOM 703 C C . ILE A 1 88 ? 4.928 -9.027 -5.802 1.00 90.88 88 ILE A C 1
ATOM 705 O O . ILE A 1 88 ? 5.323 -9.622 -6.808 1.00 90.88 88 ILE A O 1
ATOM 709 N N . GLN A 1 89 ? 4.684 -9.678 -4.660 1.00 92.06 89 GLN A N 1
ATOM 710 C CA . GLN A 1 89 ? 4.786 -11.139 -4.535 1.00 92.06 89 GLN A CA 1
ATOM 711 C C . GLN A 1 89 ? 3.753 -11.862 -5.414 1.00 92.06 89 GLN A C 1
ATOM 713 O O . GLN A 1 89 ? 4.093 -12.831 -6.100 1.00 92.06 89 GLN A O 1
ATOM 718 N N . GLU A 1 90 ? 2.518 -11.362 -5.452 1.00 89.94 90 GLU A N 1
ATOM 719 C CA . GLU A 1 90 ? 1.451 -11.895 -6.307 1.00 89.94 90 GLU A CA 1
ATOM 720 C C . GLU A 1 90 ? 1.789 -11.718 -7.796 1.00 89.94 90 GLU A C 1
ATOM 722 O O . GLU A 1 90 ? 1.759 -12.692 -8.549 1.00 89.94 90 GLU A O 1
ATOM 727 N N . MET A 1 91 ? 2.259 -10.532 -8.208 1.00 85.44 91 MET A N 1
ATOM 728 C CA . MET A 1 91 ? 2.702 -10.278 -9.589 1.00 85.44 91 MET A CA 1
ATOM 729 C C . MET A 1 91 ? 3.796 -11.242 -10.054 1.00 85.44 91 MET A C 1
ATOM 731 O O . MET A 1 91 ? 3.768 -11.711 -11.194 1.00 85.44 91 MET A O 1
ATOM 735 N N . ARG A 1 92 ? 4.783 -11.542 -9.196 1.00 74.12 92 ARG A N 1
ATOM 736 C CA . ARG A 1 92 ? 5.857 -12.496 -9.525 1.00 74.12 92 ARG A CA 1
ATOM 737 C C . ARG A 1 92 ? 5.301 -13.896 -9.770 1.00 74.12 92 ARG A C 1
ATOM 739 O O . ARG A 1 92 ? 5.743 -14.564 -10.698 1.00 74.12 92 ARG A O 1
ATOM 746 N N . THR A 1 93 ? 4.307 -14.307 -8.991 1.00 66.81 93 THR A N 1
ATOM 747 C CA . THR A 1 93 ? 3.667 -15.622 -9.121 1.00 66.81 93 THR A CA 1
ATOM 748 C C . THR A 1 93 ? 2.875 -15.727 -10.429 1.00 66.81 93 THR A C 1
ATOM 750 O O . THR A 1 93 ? 3.018 -16.708 -11.157 1.00 66.81 93 THR A O 1
ATOM 753 N N . GLU A 1 94 ? 2.120 -14.686 -10.796 1.00 60.19 94 GLU A N 1
ATOM 754 C CA . GLU A 1 94 ? 1.371 -14.641 -12.063 1.00 60.19 94 GLU A CA 1
ATOM 755 C C . GLU A 1 94 ? 2.284 -14.559 -13.297 1.00 60.19 94 GLU A C 1
ATOM 757 O O . GLU A 1 94 ? 2.013 -15.186 -14.323 1.00 60.19 94 GLU A O 1
ATOM 762 N N . THR A 1 95 ? 3.392 -13.818 -13.203 1.00 56.41 95 THR A N 1
ATOM 763 C CA . THR A 1 95 ? 4.353 -13.665 -14.307 1.00 56.41 95 THR A CA 1
ATOM 764 C C . THR A 1 95 ? 5.141 -14.957 -14.543 1.00 56.41 95 THR A C 1
ATOM 766 O O . THR A 1 95 ? 5.304 -15.370 -15.690 1.00 56.41 95 THR A O 1
ATOM 769 N N . VAL A 1 96 ? 5.570 -15.647 -13.477 1.00 53.88 96 VAL A N 1
ATOM 770 C CA . VAL A 1 96 ? 6.237 -16.960 -13.575 1.00 53.88 96 VAL A CA 1
ATOM 771 C C . VAL A 1 96 ? 5.279 -18.028 -14.112 1.00 53.88 96 VAL A C 1
ATOM 773 O O . VAL A 1 96 ? 5.672 -18.820 -14.968 1.00 53.88 96 VAL A O 1
ATOM 776 N N . ALA A 1 97 ? 4.007 -18.017 -13.698 1.00 50.59 97 ALA A N 1
ATOM 777 C CA . ALA A 1 97 ? 3.000 -18.943 -14.219 1.00 50.59 97 ALA A CA 1
ATOM 778 C C . ALA A 1 97 ? 2.732 -18.751 -15.724 1.00 50.59 97 ALA A C 1
ATOM 780 O O . ALA A 1 97 ? 2.540 -19.726 -16.448 1.00 50.59 97 ALA A O 1
ATOM 781 N N . ARG A 1 98 ? 2.760 -17.505 -16.219 1.00 47.22 98 ARG A N 1
ATOM 782 C CA . ARG A 1 98 ? 2.591 -17.199 -17.652 1.00 47.22 98 ARG A CA 1
ATOM 783 C C . ARG A 1 98 ? 3.855 -17.459 -18.477 1.00 47.22 98 ARG A C 1
ATOM 785 O O . ARG A 1 98 ? 3.743 -17.865 -19.628 1.00 47.22 98 ARG A O 1
ATOM 792 N N . GLY A 1 99 ? 5.042 -17.283 -17.894 1.00 42.09 99 GLY A N 1
ATOM 793 C CA . GLY A 1 99 ? 6.325 -17.565 -18.551 1.00 42.09 99 GLY A CA 1
ATOM 794 C C . GLY A 1 99 ? 6.645 -19.057 -18.720 1.00 42.09 99 GLY A C 1
ATOM 795 O O . GLY A 1 99 ? 7.466 -19.406 -19.562 1.00 42.09 99 GLY A O 1
ATOM 796 N N . GLY A 1 100 ? 5.996 -19.943 -17.953 1.00 40.06 100 GLY A N 1
ATOM 797 C CA . GLY A 1 100 ? 6.213 -21.396 -18.004 1.00 40.06 100 GLY A CA 1
ATOM 798 C C . GLY A 1 100 ? 5.294 -22.182 -18.950 1.00 40.06 100 GLY A C 1
ATOM 799 O O . GLY A 1 100 ? 5.445 -23.397 -19.055 1.00 40.06 100 GLY A O 1
ATOM 800 N N . ALA A 1 101 ? 4.338 -21.535 -19.626 1.00 40.53 101 ALA A N 1
ATOM 801 C CA . ALA A 1 101 ? 3.280 -22.223 -20.374 1.00 40.53 101 ALA A CA 1
ATOM 802 C C . ALA A 1 101 ? 3.048 -21.649 -21.783 1.00 40.53 101 ALA A C 1
ATOM 804 O O . ALA A 1 101 ? 1.933 -21.276 -22.136 1.00 40.53 101 ALA A O 1
ATOM 805 N N . GLN A 1 102 ? 4.093 -21.613 -22.611 1.00 36.59 102 GLN A N 1
ATOM 806 C CA . GLN A 1 102 ? 3.960 -21.567 -24.073 1.00 36.59 102 GLN A CA 1
ATOM 807 C C . GLN A 1 102 ? 5.097 -22.398 -24.702 1.00 36.59 102 GLN A C 1
ATOM 809 O O . GLN A 1 102 ? 6.146 -21.848 -25.039 1.00 36.59 102 GLN A O 1
ATOM 814 N N . PRO A 1 103 ? 4.947 -23.727 -24.875 1.00 40.06 103 PRO A N 1
ATOM 815 C CA . PRO A 1 103 ? 5.739 -24.430 -25.869 1.00 40.06 103 PRO A CA 1
ATOM 816 C C . PRO A 1 103 ? 5.267 -23.925 -27.231 1.00 40.06 103 PRO A C 1
ATOM 818 O O . PRO A 1 103 ? 4.103 -24.114 -27.584 1.00 40.06 103 PRO A O 1
ATOM 821 N N . TYR A 1 104 ? 6.155 -23.258 -27.968 1.00 43.00 104 TYR A N 1
ATOM 822 C CA . TYR A 1 104 ? 5.946 -22.865 -29.358 1.00 43.00 104 TYR A CA 1
ATOM 823 C C . TYR A 1 104 ? 5.292 -24.008 -30.143 1.00 43.00 104 TYR A C 1
ATOM 825 O O . TYR A 1 104 ? 5.929 -25.008 -30.474 1.00 43.00 104 TYR A O 1
ATOM 833 N N . ARG A 1 105 ? 4.002 -23.861 -30.443 1.00 49.25 105 ARG A N 1
ATOM 834 C CA . ARG A 1 105 ? 3.288 -24.723 -31.376 1.00 49.25 105 ARG A CA 1
ATOM 835 C C . ARG A 1 105 ? 2.381 -23.856 -32.224 1.00 49.25 105 ARG A C 1
ATOM 837 O O . ARG A 1 105 ? 1.304 -23.498 -31.770 1.00 49.25 105 ARG A O 1
ATOM 844 N N . MET A 1 106 ? 2.863 -23.539 -33.425 1.00 43.88 106 MET A N 1
ATOM 845 C CA . MET A 1 106 ? 2.131 -23.301 -34.679 1.00 43.88 106 MET A CA 1
ATOM 846 C C . MET A 1 106 ? 3.120 -22.653 -35.677 1.00 43.88 106 MET A C 1
ATOM 848 O O . MET A 1 106 ? 3.733 -21.658 -35.317 1.00 43.88 106 MET A O 1
ATOM 852 N N . LEU A 1 107 ? 3.382 -23.124 -36.902 1.00 42.31 107 LEU A N 1
ATOM 853 C CA . LEU A 1 107 ? 2.868 -24.219 -37.735 1.00 42.31 107 LEU A CA 1
ATOM 854 C C . LEU A 1 107 ? 3.938 -24.589 -38.787 1.00 42.31 107 LEU A C 1
ATOM 856 O O . LEU A 1 107 ? 4.727 -23.736 -39.191 1.00 42.31 107 LEU A O 1
ATOM 860 N N . SER A 1 108 ? 3.914 -25.855 -39.211 1.00 48.59 108 SER A N 1
ATOM 861 C CA . SER A 1 108 ? 4.324 -26.337 -40.540 1.00 48.59 108 SER A CA 1
ATOM 862 C C . SER A 1 108 ? 3.414 -25.797 -41.637 1.00 48.59 108 SER A C 1
ATOM 864 O O . SER A 1 108 ? 2.191 -25.776 -41.356 1.00 48.59 108 SER A O 1
#

Sequence (108 aa):
MESALALWISHADDLSYDGVQIEFLPPNTTSLIQPMDQGIIHAFKALYTRNTLQHLVEAMDSDQDFSLKAYWRKYTIASCLQNIQRAIQEMRTETVARGGAQPYRMLS

Foldseek 3Di:
DVVVVVVVVVVLVVDDDPPDHDDDDDPPCCCVPPCCNPPVVVLLVVQLVVVVVVVLVVQCVVDVPDDPVVVVVPCDVVNVVVSSVVSVVVVVVVVVVVVVPDPDDDDD

Organism: NCBI:txid586833

pLDDT: mean 74.37, std 19.81, range [36.59, 97.0]

InterPro domains:
  IPR004875 DDE superfamily endonuclease domain [PF03184] (17-98)
  IPR050863 Centromere and Transposable Element-Derived Protein [PTHR19303] (20-95)

Radius of gyration: 22.47 Å; chains: 1; bounding box: 50×49×56 Å

Secondary structure (DSSP, 8-state):
-HHHHHHHHHHHTT--BTTB---PPPTT-HHHH-HIIIIIHHHHHHHHHHHHHHHHHHHHHH-TT--HHHHHHH--HHHHHHHHHHHHHHHHHHHHHHHTS-------